Protein AF-A0A9D0GZF4-F1 (afdb_monomer_lite)

Sequence (115 aa):
MNFEEFKQKFIEIKNKGFVRSLRKGPTGVGYTFESLLGIKENNLATPDIQGIEIKTHRMGSSNLITLFTFNKKVWKINQLQAIRKYGVPDKNGRLGLYFTMSQKPNSAGLFIYIT

Foldseek 3Di:
DDPVLVVVLVVVVVVVPDDDFPDDDDCSQVVVVCVSSVQDDDDDPDASDDRHHDFDDDPPDPDDTDPDDDDPVPDPDDPVVCQVVPFDQDPVGDTDDDDDEDCDQDPSRDHDDDD

pLDDT: mean 94.3, std 4.01, range [76.81, 98.5]

Structure (mmCIF, N/CA/C/O backbone):
data_AF-A0A9D0GZF4-F1
#
_entry.id   AF-A0A9D0GZF4-F1
#
loop_
_atom_site.group_PDB
_atom_site.id
_atom_site.type_symbol
_atom_site.label_atom_id
_atom_site.label_alt_id
_atom_site.label_comp_id
_atom_site.label_asym_id
_atom_site.label_entity_id
_atom_site.label_seq_id
_atom_site.pdbx_PDB_ins_code
_atom_site.Cartn_x
_atom_site.Cartn_y
_atom_site.Cartn_z
_atom_site.occupancy
_atom_site.B_iso_or_equiv
_atom_site.auth_seq_id
_atom_site.auth_comp_id
_atom_site.auth_asym_id
_atom_site.auth_atom_id
_atom_site.pdbx_PDB_model_num
ATOM 1 N N . MET A 1 1 ? -20.119 5.531 5.343 1.00 94.62 1 MET A N 1
ATOM 2 C CA . MET A 1 1 ? -19.660 6.185 6.581 1.00 94.62 1 MET A CA 1
ATOM 3 C C . MET A 1 1 ? -19.371 7.643 6.272 1.00 94.62 1 MET A C 1
ATOM 5 O O . MET A 1 1 ? -18.746 7.899 5.245 1.00 94.62 1 MET A O 1
ATOM 9 N N . ASN A 1 2 ? -19.856 8.576 7.084 1.00 97.12 2 ASN A N 1
ATOM 10 C CA . ASN A 1 2 ? -19.493 9.997 6.986 1.00 97.12 2 ASN A CA 1
ATOM 11 C C . ASN A 1 2 ? -18.268 10.322 7.870 1.00 97.12 2 ASN A C 1
ATOM 13 O O . ASN A 1 2 ? -17.772 9.464 8.601 1.00 97.12 2 ASN A O 1
ATOM 17 N N . PHE A 1 3 ? -17.755 11.552 7.801 1.00 96.94 3 PHE A N 1
ATOM 18 C CA . PHE A 1 3 ? -16.556 11.944 8.552 1.00 96.94 3 PHE A CA 1
ATOM 19 C C . PHE A 1 3 ? -16.747 11.924 10.082 1.00 96.94 3 PHE A C 1
ATOM 21 O O . PHE A 1 3 ? -15.828 11.553 10.814 1.00 96.94 3 PHE A O 1
ATOM 28 N N . GLU A 1 4 ? -17.934 12.274 10.583 1.00 97.56 4 GLU A N 1
ATOM 29 C CA . GLU A 1 4 ? -18.229 12.257 12.021 1.00 97.56 4 GLU A CA 1
ATOM 30 C C . GLU A 1 4 ? -18.285 10.827 12.570 1.00 97.56 4 GLU A C 1
ATOM 32 O O . GLU A 1 4 ? -17.648 10.524 13.580 1.00 97.56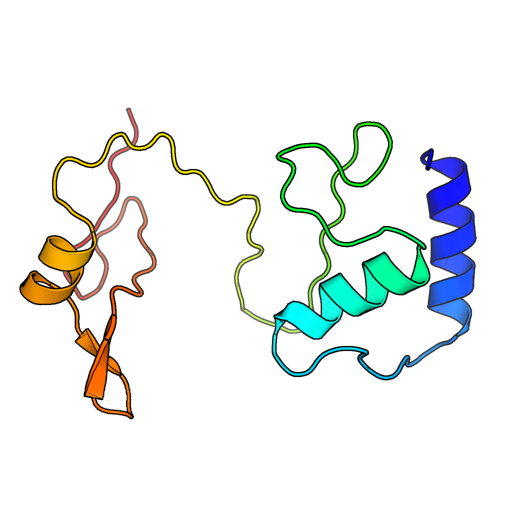 4 GLU A O 1
ATOM 37 N N . GLU A 1 5 ? -18.955 9.919 11.858 1.00 97.75 5 GLU A N 1
ATOM 38 C CA . GLU A 1 5 ? -18.970 8.484 12.168 1.00 97.75 5 GLU A CA 1
ATOM 39 C C . GLU A 1 5 ? -17.556 7.892 12.160 1.00 97.75 5 GLU A C 1
ATOM 41 O O . GLU A 1 5 ? -17.200 7.107 13.043 1.00 97.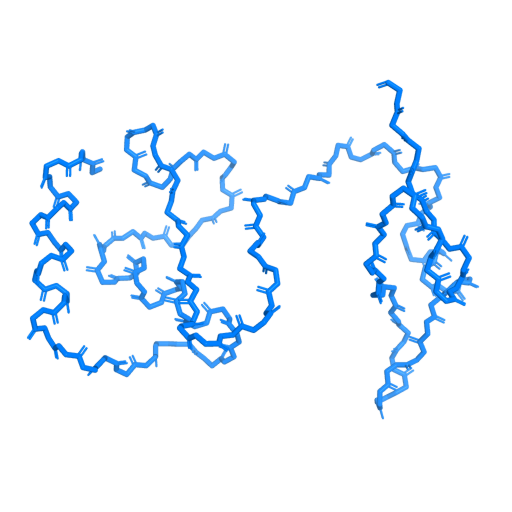75 5 GLU A O 1
ATOM 46 N N . PHE A 1 6 ? -16.731 8.290 11.184 1.00 98.00 6 PHE A N 1
ATOM 47 C CA . PHE A 1 6 ? -15.337 7.866 11.106 1.00 98.00 6 PHE A CA 1
ATOM 48 C C . PHE A 1 6 ? -14.544 8.309 12.334 1.00 98.00 6 PHE A C 1
ATOM 50 O O . PHE A 1 6 ? -13.841 7.488 12.919 1.00 98.00 6 PHE A O 1
ATOM 57 N N . LYS A 1 7 ? -14.667 9.572 12.763 1.00 98.12 7 LYS A N 1
ATOM 58 C CA . LYS A 1 7 ? -13.957 10.077 13.949 1.00 98.12 7 LYS A CA 1
ATOM 59 C C . LYS A 1 7 ? -14.294 9.276 15.205 1.00 98.12 7 LYS A C 1
ATOM 61 O O . LYS A 1 7 ? -13.377 8.926 15.948 1.00 98.12 7 LYS A O 1
ATOM 66 N N . GLN A 1 8 ? -15.571 8.952 15.419 1.00 98.25 8 GLN A N 1
ATOM 67 C CA . GLN A 1 8 ? -15.990 8.153 16.575 1.00 98.25 8 GLN A CA 1
ATOM 68 C C . GLN A 1 8 ? -15.370 6.753 16.539 1.00 98.25 8 GLN A C 1
ATOM 70 O O . GLN A 1 8 ? -14.659 6.366 17.468 1.00 98.25 8 GLN A O 1
ATOM 75 N N . LYS A 1 9 ? -15.509 6.039 15.415 1.00 97.94 9 LYS A N 1
ATOM 76 C CA . LYS A 1 9 ? -14.897 4.712 15.252 1.00 97.94 9 LYS A CA 1
ATOM 77 C C . LYS A 1 9 ? -13.374 4.747 15.348 1.00 97.94 9 LYS A C 1
ATOM 79 O O . LYS A 1 9 ? -12.770 3.834 15.902 1.00 97.94 9 LYS A O 1
ATOM 84 N N . PHE A 1 10 ? -12.732 5.792 14.834 1.00 97.81 10 PHE A N 1
ATOM 85 C CA . PHE A 1 10 ? -11.285 5.961 14.929 1.00 97.81 10 PHE A CA 1
ATOM 86 C C . PHE A 1 10 ? -10.822 6.060 16.385 1.00 97.81 10 PHE A C 1
ATOM 88 O O . PHE A 1 1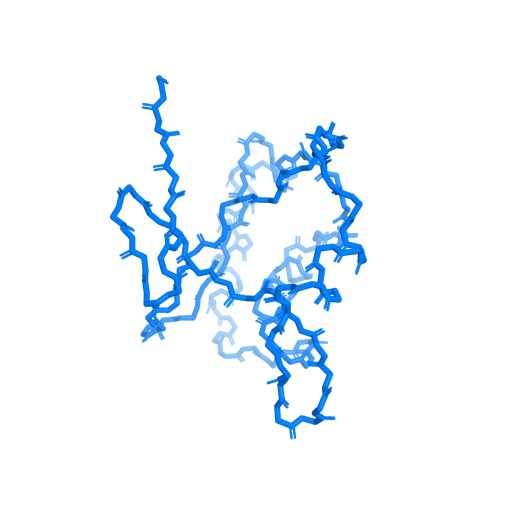0 ? -9.847 5.408 16.761 1.00 97.81 10 PHE A O 1
ATOM 95 N N . ILE A 1 11 ? -11.530 6.834 17.215 1.00 98.44 11 ILE A N 1
ATOM 96 C CA . ILE A 1 11 ? -11.250 6.945 18.652 1.00 98.44 11 ILE A CA 1
ATOM 97 C C . ILE A 1 11 ? -11.464 5.595 19.346 1.00 98.44 11 ILE A C 1
ATOM 99 O O . ILE A 1 11 ? -10.595 5.161 20.102 1.00 98.44 11 ILE A O 1
ATOM 103 N N . GLU A 1 12 ? -12.560 4.893 19.054 1.00 98.25 12 GLU A N 1
ATOM 104 C CA . GLU A 1 12 ? -12.814 3.550 19.592 1.00 98.25 12 GLU A CA 1
ATOM 105 C C . GLU A 1 12 ? -11.690 2.568 19.237 1.00 98.25 12 GLU A C 1
ATOM 107 O O . GLU A 1 12 ? -11.205 1.836 20.099 1.00 98.25 12 GLU A O 1
ATOM 112 N N . ILE A 1 13 ? -11.240 2.571 17.978 1.00 98.12 13 ILE A N 1
ATOM 113 C CA . ILE A 1 13 ? -10.135 1.732 17.503 1.00 98.12 13 ILE A CA 1
ATOM 114 C C . ILE A 1 13 ? -8.834 2.101 18.216 1.00 98.12 13 ILE A C 1
ATOM 116 O O . ILE A 1 13 ? -8.131 1.212 18.693 1.00 98.12 13 ILE A O 1
ATOM 120 N N . LYS A 1 14 ? -8.527 3.396 18.336 1.00 97.75 14 LYS A N 1
ATOM 121 C CA . LYS A 1 14 ? -7.340 3.885 19.049 1.00 97.75 14 LYS A CA 1
ATOM 122 C C . LYS A 1 14 ? -7.335 3.429 20.511 1.00 97.75 14 LYS A C 1
ATOM 124 O O . LYS A 1 14 ? -6.300 2.984 21.004 1.00 97.75 14 LYS A O 1
ATOM 129 N N . ASN A 1 15 ? -8.482 3.485 21.185 1.00 98.50 15 ASN A N 1
ATOM 130 C CA . ASN A 1 15 ? -8.621 3.099 22.591 1.00 98.50 15 ASN A CA 1
ATOM 131 C C . ASN A 1 15 ? -8.458 1.588 22.831 1.00 98.50 15 ASN A C 1
ATOM 133 O O . ASN A 1 15 ? -8.189 1.184 23.959 1.00 98.50 15 ASN A O 1
ATOM 137 N N . LYS A 1 16 ? -8.554 0.744 21.792 1.00 97.62 16 LYS A N 1
ATOM 138 C CA . LYS A 1 16 ? -8.223 -0.691 21.891 1.00 97.62 16 LYS A CA 1
ATOM 139 C C . LYS A 1 16 ? -6.718 -0.950 22.046 1.00 97.62 16 LYS A C 1
ATOM 141 O O . LYS A 1 16 ? -6.336 -2.069 22.376 1.00 97.62 16 LYS A O 1
ATOM 146 N N . GLY A 1 17 ? -5.861 0.044 21.795 1.00 97.75 17 GLY A N 1
ATOM 147 C CA . GLY A 1 17 ? -4.410 -0.127 21.808 1.00 97.75 17 GLY A CA 1
ATOM 148 C C . GLY A 1 17 ? -3.924 -1.014 20.657 1.00 97.75 17 GLY A C 1
ATOM 149 O O . GLY A 1 17 ? -4.316 -0.830 19.503 1.00 97.75 17 GLY A O 1
ATOM 150 N N . PHE A 1 18 ? -3.041 -1.971 20.948 1.00 97.38 18 PHE A N 1
ATOM 151 C CA . PHE A 1 18 ? -2.513 -2.877 19.928 1.00 97.38 18 PHE A CA 1
ATOM 152 C C . PHE A 1 18 ? -3.554 -3.916 19.505 1.00 97.38 18 PHE A C 1
ATOM 154 O O . PHE A 1 18 ? -3.994 -4.740 20.303 1.00 97.38 18 PHE A O 1
ATOM 161 N N . VAL A 1 19 ? -3.884 -3.929 18.213 1.00 97.44 19 VAL A N 1
ATOM 162 C CA . VAL A 1 19 ? -4.776 -4.927 17.614 1.00 97.44 19 VAL A CA 1
ATOM 163 C C . VAL A 1 19 ? -3.965 -5.949 16.823 1.00 97.44 19 VAL A C 1
ATOM 165 O O . VAL A 1 19 ?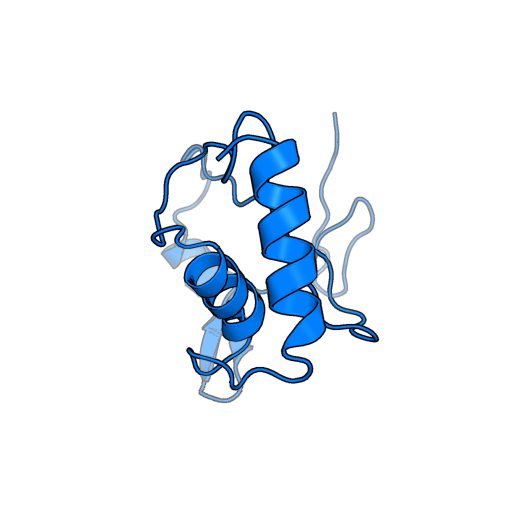 -3.084 -5.600 16.033 1.00 97.44 19 VAL A O 1
ATOM 168 N N . ARG A 1 20 ? -4.274 -7.235 17.014 1.00 97.75 20 ARG A N 1
ATOM 169 C CA . ARG A 1 20 ? -3.671 -8.319 16.233 1.00 97.75 20 ARG A CA 1
ATOM 170 C C . ARG A 1 20 ? -4.069 -8.184 14.760 1.00 97.75 20 ARG A C 1
ATOM 172 O O . ARG A 1 20 ? -5.248 -8.059 14.446 1.00 97.75 20 ARG A O 1
ATOM 179 N N . SER A 1 21 ? -3.088 -8.269 13.858 1.00 98.00 21 SER A N 1
ATOM 180 C CA . SER A 1 21 ? -3.336 -8.235 12.410 1.00 98.00 21 SER A CA 1
ATOM 181 C C . SER A 1 21 ? -4.259 -9.376 11.976 1.00 98.00 21 SER A C 1
ATOM 183 O O . SER A 1 21 ? -4.003 -10.536 12.305 1.00 98.00 21 SER A O 1
ATOM 185 N N . LEU A 1 22 ? -5.276 -9.052 11.177 1.00 97.88 22 LEU A N 1
ATOM 186 C CA . LEU A 1 22 ? -6.231 -10.020 10.620 1.00 97.88 22 LEU A CA 1
ATOM 187 C C . LEU A 1 22 ? -5.721 -10.706 9.344 1.00 97.88 22 LEU A C 1
ATOM 189 O O . LEU A 1 22 ? -6.323 -11.658 8.858 1.00 97.88 22 LEU A O 1
ATOM 193 N N . ARG A 1 23 ? -4.603 -10.233 8.786 1.00 96.44 23 ARG A N 1
ATOM 194 C CA . ARG A 1 23 ? -3.994 -10.778 7.566 1.00 96.44 23 ARG A CA 1
ATOM 195 C C . ARG A 1 23 ? -2.474 -10.792 7.684 1.00 96.44 23 ARG A C 1
ATOM 197 O O . ARG A 1 23 ? -1.867 -9.863 8.222 1.00 96.44 23 ARG A O 1
ATOM 204 N N . LYS A 1 24 ? -1.844 -11.855 7.178 1.00 96.94 24 LYS A N 1
ATOM 205 C CA . LYS A 1 24 ? -0.381 -11.961 7.100 1.00 96.94 24 LYS A CA 1
ATOM 206 C C . LYS A 1 24 ? 0.150 -11.077 5.968 1.00 96.94 24 LYS A C 1
ATOM 208 O O . LYS A 1 24 ? -0.418 -11.045 4.882 1.00 96.94 24 LYS A O 1
ATOM 213 N N . GLY A 1 25 ? 1.284 -10.421 6.207 1.00 95.00 25 GLY A N 1
ATOM 214 C CA . GLY A 1 25 ? 2.007 -9.651 5.195 1.00 95.00 25 GLY A CA 1
ATOM 215 C C . GLY A 1 25 ? 1.746 -8.138 5.228 1.00 95.00 25 GLY A C 1
ATOM 216 O O . GLY A 1 25 ? 1.061 -7.629 6.121 1.00 95.00 25 GLY A O 1
ATOM 217 N N . PRO A 1 26 ? 2.327 -7.388 4.271 1.00 94.44 26 PRO A N 1
ATOM 218 C CA . PRO A 1 26 ? 2.334 -5.925 4.291 1.00 94.44 26 PRO A CA 1
ATOM 219 C C . PRO A 1 26 ? 0.936 -5.300 4.302 1.00 94.44 26 PRO A C 1
ATOM 221 O O . PRO A 1 26 ? 0.722 -4.333 5.035 1.00 94.44 26 PRO A O 1
ATOM 224 N N . THR A 1 27 ? -0.011 -5.906 3.576 1.00 95.69 27 THR A N 1
ATOM 225 C CA . THR A 1 27 ? -1.411 -5.465 3.428 1.00 95.69 27 THR A CA 1
ATOM 226 C C . THR A 1 27 ? -2.238 -5.602 4.705 1.00 95.69 27 THR A C 1
ATOM 228 O O . THR A 1 27 ? -3.324 -5.039 4.791 1.00 95.69 27 THR A O 1
ATOM 231 N N . GLY A 1 28 ? -1.724 -6.305 5.720 1.00 97.44 28 GLY A N 1
ATOM 232 C CA . GLY A 1 28 ? -2.446 -6.537 6.968 1.00 97.44 28 GLY A CA 1
ATOM 233 C C . GLY A 1 28 ? -2.818 -5.267 7.731 1.00 97.44 28 GLY A C 1
ATOM 234 O O . GLY A 1 28 ? -3.852 -5.260 8.385 1.00 97.44 28 GLY A O 1
ATOM 235 N N . VAL A 1 29 ? -2.037 -4.185 7.620 1.00 97.19 29 VAL A N 1
ATOM 236 C CA . VAL A 1 29 ? -2.331 -2.923 8.326 1.00 97.19 29 VAL A CA 1
ATOM 237 C C . VAL A 1 29 ? -3.600 -2.245 7.792 1.00 97.19 29 VAL A C 1
ATOM 239 O O . VAL A 1 29 ? -4.462 -1.893 8.592 1.00 97.19 29 VAL A O 1
ATOM 242 N N . GLY A 1 30 ? -3.756 -2.160 6.466 1.00 97.44 30 GLY A N 1
ATOM 243 C CA . GLY A 1 30 ? -4.948 -1.585 5.830 1.00 97.44 30 GLY A CA 1
ATOM 244 C C . GLY A 1 30 ? -6.158 -2.481 6.021 1.00 97.44 30 GLY A C 1
ATOM 245 O O . GLY A 1 30 ? -7.156 -2.052 6.587 1.00 97.44 30 GLY A O 1
ATOM 246 N N . TYR A 1 31 ? -5.999 -3.768 5.703 1.00 97.94 31 TYR A N 1
ATOM 247 C CA . TYR A 1 31 ? -7.073 -4.749 5.842 1.00 97.94 31 TYR A CA 1
ATOM 248 C C . TYR A 1 31 ? -7.630 -4.828 7.271 1.00 97.94 31 TYR A C 1
ATOM 250 O O . TYR A 1 31 ? -8.841 -4.903 7.470 1.00 97.94 31 TYR A O 1
ATOM 258 N N . THR A 1 32 ? -6.758 -4.800 8.287 1.00 98.31 32 THR A N 1
ATOM 259 C CA . THR A 1 32 ? -7.194 -4.828 9.692 1.00 98.31 32 THR A CA 1
ATOM 260 C C . THR A 1 32 ? -7.977 -3.568 10.043 1.00 98.31 32 THR A C 1
ATOM 262 O O . THR A 1 32 ? -9.020 -3.661 10.680 1.00 98.31 32 THR A O 1
ATOM 265 N N . PHE A 1 33 ? -7.505 -2.399 9.615 1.00 98.19 33 PHE A N 1
ATOM 266 C CA . PHE A 1 33 ? -8.158 -1.132 9.919 1.00 98.19 33 PHE A CA 1
ATOM 267 C C . PHE A 1 33 ? -9.518 -0.987 9.217 1.00 98.19 33 PHE A C 1
ATOM 269 O O . PHE A 1 33 ? -10.500 -0.653 9.874 1.00 98.19 33 PHE A O 1
ATOM 276 N N . GLU A 1 34 ? -9.611 -1.330 7.930 1.00 97.94 34 GLU A N 1
ATOM 277 C CA . GLU A 1 34 ? -10.878 -1.384 7.182 1.00 97.94 34 GLU A CA 1
ATOM 278 C C . GLU A 1 34 ? -11.881 -2.333 7.847 1.00 97.94 34 GLU A C 1
ATOM 280 O O . GLU A 1 34 ? -13.031 -1.962 8.087 1.00 97.94 34 GLU A O 1
ATOM 285 N N . SER A 1 35 ? -11.423 -3.526 8.243 1.00 97.88 35 SER A N 1
ATOM 286 C CA . SER A 1 35 ? -12.263 -4.508 8.937 1.00 97.88 35 SER A CA 1
ATOM 287 C C . SER A 1 35 ? -12.800 -3.966 10.266 1.00 97.88 35 SER A C 1
ATOM 289 O O . SER A 1 35 ? -13.977 -4.148 10.570 1.00 97.88 35 SER A O 1
ATOM 291 N N . LEU A 1 36 ? -11.972 -3.258 11.046 1.00 97.94 36 LEU A N 1
ATOM 292 C CA . LEU A 1 36 ? -12.395 -2.616 12.298 1.00 97.94 36 LEU A CA 1
ATOM 293 C C . LEU A 1 36 ? -13.395 -1.473 12.069 1.00 97.94 36 LEU A C 1
ATOM 295 O O . LEU A 1 36 ? -14.275 -1.251 12.898 1.00 97.94 36 LEU A O 1
ATOM 299 N N . LEU A 1 37 ? -13.293 -0.767 10.942 1.00 97.62 37 LEU A N 1
ATOM 300 C CA . LEU A 1 37 ? -14.267 0.245 10.530 1.00 97.62 37 LEU A CA 1
ATOM 301 C C . LEU A 1 37 ? -15.582 -0.363 10.011 1.00 97.62 37 LEU A C 1
ATOM 303 O O . LEU A 1 37 ? -16.578 0.358 9.881 1.00 97.62 37 LEU A O 1
ATOM 307 N N . GLY A 1 38 ? -15.616 -1.674 9.755 1.00 96.19 38 GLY A N 1
ATOM 308 C CA . GLY A 1 38 ? -16.737 -2.370 9.122 1.00 96.19 38 GLY A CA 1
ATOM 309 C C . GLY A 1 38 ? -16.799 -2.161 7.606 1.00 96.19 38 GLY A C 1
ATOM 310 O O . GLY A 1 38 ? -17.862 -2.314 7.009 1.00 96.19 38 GLY A O 1
ATOM 311 N N . ILE A 1 39 ? -15.681 -1.780 6.988 1.00 96.19 39 ILE A N 1
ATOM 312 C CA . ILE A 1 39 ? -15.550 -1.623 5.540 1.00 96.19 39 ILE A CA 1
ATOM 313 C C . ILE A 1 39 ? -15.169 -2.985 4.957 1.00 96.19 39 ILE A C 1
ATOM 315 O O . ILE A 1 39 ? -14.198 -3.613 5.379 1.00 96.19 39 ILE A O 1
ATOM 319 N N . LYS A 1 40 ? -15.956 -3.463 3.990 1.00 94.44 40 LYS A N 1
ATOM 320 C CA . LYS A 1 40 ? -15.654 -4.700 3.267 1.00 94.44 40 LYS A CA 1
ATOM 321 C C . LYS A 1 40 ? -14.639 -4.404 2.165 1.00 94.44 40 LYS A C 1
ATOM 323 O O . LYS A 1 40 ? -14.855 -3.506 1.350 1.00 94.44 40 LYS A O 1
ATOM 328 N N . GLU A 1 41 ? -13.577 -5.206 2.119 1.00 92.94 41 GLU A N 1
ATOM 329 C CA . GLU A 1 41 ? -12.578 -5.153 1.049 1.00 92.94 41 GLU A CA 1
ATOM 330 C C . GLU A 1 41 ? -13.254 -5.235 -0.329 1.00 92.94 41 GLU A C 1
ATOM 332 O O . GLU A 1 41 ? -14.126 -6.077 -0.569 1.00 92.94 41 GLU A O 1
ATOM 337 N N . ASN A 1 42 ? -12.850 -4.344 -1.230 1.00 91.88 42 ASN A N 1
ATOM 338 C CA . ASN A 1 42 ? -13.362 -4.251 -2.589 1.00 91.88 42 ASN A CA 1
ATOM 339 C C . ASN A 1 42 ? -12.256 -3.748 -3.540 1.00 91.88 42 ASN A C 1
ATOM 341 O O . ASN A 1 42 ? -11.161 -3.401 -3.108 1.00 91.88 42 ASN A O 1
ATOM 345 N N . ASN A 1 43 ? -12.523 -3.755 -4.845 1.00 89.25 43 ASN A N 1
ATOM 346 C CA . ASN A 1 43 ? -11.598 -3.300 -5.890 1.00 89.25 43 ASN A CA 1
ATOM 347 C C . ASN A 1 43 ? -12.139 -2.085 -6.666 1.00 89.25 43 ASN A C 1
ATOM 349 O O . ASN A 1 43 ? -11.738 -1.855 -7.811 1.00 89.25 43 ASN A O 1
ATOM 353 N N . LEU A 1 44 ? -13.083 -1.350 -6.078 1.00 90.44 44 LEU A N 1
ATOM 354 C CA . LEU A 1 44 ? -13.697 -0.190 -6.705 1.00 90.44 44 LEU A CA 1
ATOM 355 C C . LEU A 1 44 ? -12.725 0.988 -6.648 1.00 90.44 44 LEU A C 1
ATOM 357 O O . LEU A 1 44 ? -12.066 1.226 -5.642 1.00 90.44 44 LEU A O 1
ATOM 361 N N . ALA A 1 45 ? -12.652 1.758 -7.731 1.00 88.94 45 ALA A N 1
ATOM 362 C CA . ALA A 1 45 ? -11.878 2.997 -7.774 1.00 88.94 45 ALA A CA 1
ATOM 363 C C . ALA A 1 45 ? -12.687 4.164 -7.178 1.00 88.94 45 ALA A C 1
ATOM 365 O O . ALA A 1 45 ? -12.868 5.199 -7.818 1.00 88.94 45 ALA A O 1
ATOM 366 N N . THR A 1 46 ? -13.234 3.961 -5.981 1.00 92.44 46 THR A N 1
ATOM 367 C CA . THR A 1 46 ? -14.069 4.924 -5.257 1.00 92.44 46 THR A CA 1
ATOM 368 C C . THR A 1 46 ? -13.546 5.099 -3.837 1.00 92.44 46 THR A C 1
ATOM 370 O O . THR A 1 46 ? -13.043 4.122 -3.291 1.00 92.44 46 THR A O 1
ATOM 373 N N . PRO A 1 47 ? -13.717 6.284 -3.226 1.00 95.56 47 PRO A N 1
ATOM 374 C CA . PRO A 1 47 ? -13.302 6.519 -1.846 1.00 95.56 47 PRO A CA 1
ATOM 375 C C . PRO A 1 47 ? -13.905 5.520 -0.844 1.00 95.56 47 PRO A C 1
ATOM 377 O O . PRO A 1 47 ? -15.073 5.147 -0.974 1.00 95.56 47 PRO A O 1
ATOM 380 N N . ASP A 1 48 ? -13.135 5.150 0.181 1.00 96.44 48 ASP A N 1
ATOM 381 C CA . ASP A 1 48 ? -13.558 4.220 1.245 1.00 96.44 48 ASP A CA 1
ATOM 382 C C . ASP A 1 48 ? -14.744 4.726 2.082 1.00 96.44 48 ASP A C 1
ATOM 384 O O . ASP A 1 48 ? -15.615 3.960 2.509 1.00 96.44 48 ASP A O 1
ATOM 388 N N . ILE A 1 49 ? -14.778 6.034 2.342 1.00 95.50 49 ILE A N 1
ATOM 389 C CA . ILE A 1 49 ? -15.876 6.722 3.029 1.00 95.50 49 ILE A CA 1
ATOM 390 C C . ILE A 1 49 ? -16.34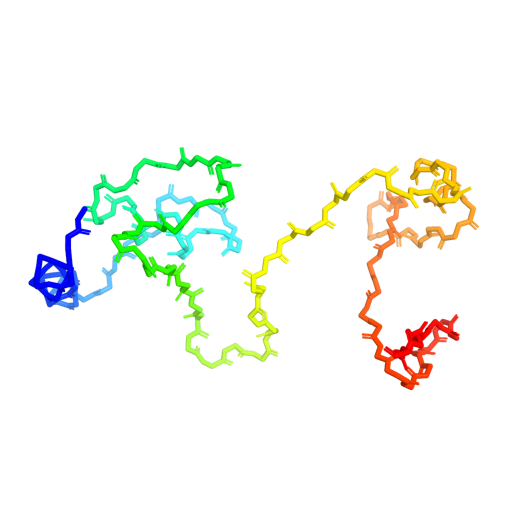9 7.904 2.176 1.00 95.50 49 ILE A C 1
ATOM 392 O O . ILE A 1 49 ? -15.789 8.172 1.119 1.00 95.50 49 ILE A O 1
ATOM 396 N N . GLN A 1 50 ? -17.396 8.620 2.595 1.00 95.50 50 GLN A N 1
ATOM 397 C CA . GLN A 1 50 ? -18.019 9.686 1.792 1.00 95.50 50 GLN A CA 1
ATOM 398 C C . GLN A 1 50 ? -17.018 10.752 1.303 1.00 95.50 50 GLN A C 1
ATOM 400 O O . GLN A 1 50 ? -16.712 11.706 2.013 1.00 95.50 50 GLN A O 1
ATOM 405 N N . GLY A 1 51 ? -16.530 10.587 0.071 1.00 95.38 51 GLY A N 1
ATOM 406 C CA . GLY A 1 51 ? -15.576 11.490 -0.573 1.00 95.38 51 GLY A CA 1
ATOM 407 C C . GLY A 1 51 ? -14.139 11.424 -0.042 1.00 95.38 51 GLY A C 1
ATOM 408 O O . GLY A 1 51 ? -13.314 12.211 -0.498 1.00 95.38 51 GLY A O 1
ATOM 409 N N . ILE A 1 52 ? -13.818 10.519 0.890 1.00 96.19 52 ILE A N 1
ATOM 410 C CA . ILE A 1 52 ? -12.493 10.451 1.527 1.00 96.19 52 ILE A CA 1
ATOM 411 C C . ILE A 1 52 ? -11.929 9.037 1.409 1.00 96.19 52 ILE A C 1
ATOM 413 O O . ILE A 1 52 ? -12.571 8.057 1.782 1.00 96.19 52 ILE A O 1
ATOM 417 N N . GLU A 1 53 ? -10.708 8.958 0.892 1.00 97.19 53 GLU A N 1
ATOM 418 C CA . GLU A 1 53 ? -9.911 7.736 0.829 1.00 97.19 53 GLU A CA 1
ATOM 419 C C . GLU A 1 53 ? -9.134 7.545 2.135 1.00 97.19 53 GLU A C 1
ATOM 421 O O . GLU A 1 53 ? -8.532 8.488 2.658 1.00 97.19 53 GLU A O 1
ATOM 426 N N . ILE A 1 54 ? -9.091 6.317 2.641 1.00 96.94 54 ILE A N 1
ATOM 427 C CA . ILE A 1 54 ? -8.352 5.948 3.841 1.00 96.94 54 ILE A CA 1
ATOM 428 C C . ILE A 1 54 ? -7.041 5.279 3.434 1.00 96.94 54 ILE A C 1
ATOM 430 O O . ILE A 1 54 ? -6.995 4.340 2.649 1.00 96.94 54 ILE A O 1
ATOM 434 N N . LYS A 1 55 ? -5.932 5.726 4.029 1.00 97.00 55 LYS A N 1
ATOM 435 C CA . LYS A 1 55 ? -4.623 5.082 3.872 1.00 97.00 55 LYS A CA 1
ATOM 436 C C . LYS A 1 55 ? -4.004 4.817 5.233 1.00 97.00 55 LYS A C 1
ATOM 438 O O . LYS A 1 55 ? -3.866 5.718 6.053 1.00 97.00 55 LYS A O 1
ATOM 443 N N . THR A 1 56 ? -3.571 3.581 5.452 1.00 97.00 56 THR A N 1
ATOM 444 C CA . THR A 1 56 ? -2.824 3.199 6.655 1.00 97.00 56 THR A CA 1
ATOM 445 C C . THR A 1 56 ? -1.355 2.971 6.335 1.00 97.00 56 THR A C 1
ATOM 447 O O . THR A 1 56 ? -1.024 2.349 5.324 1.00 97.00 56 THR A O 1
ATOM 450 N N . HIS A 1 57 ? -0.473 3.383 7.238 1.00 96.81 57 HIS A N 1
ATOM 451 C CA . HIS A 1 57 ? 0.966 3.191 7.106 1.00 96.81 57 HIS A CA 1
ATOM 452 C C . HIS A 1 57 ? 1.585 2.895 8.475 1.00 96.81 57 HIS A C 1
ATOM 454 O O . HIS A 1 57 ? 1.047 3.290 9.509 1.00 96.81 57 HIS A O 1
ATOM 460 N N . ARG A 1 58 ? 2.677 2.125 8.497 1.00 95.25 58 ARG A N 1
ATOM 461 C CA . ARG A 1 58 ? 3.340 1.741 9.749 1.00 95.25 58 ARG A CA 1
ATOM 462 C C . ARG A 1 58 ? 4.282 2.859 10.172 1.00 95.25 58 ARG A C 1
ATOM 464 O O . ARG A 1 58 ? 5.208 3.182 9.433 1.00 95.25 58 ARG A O 1
ATOM 471 N N . MET A 1 59 ? 4.078 3.389 11.376 1.00 94.94 59 MET A N 1
ATOM 472 C CA . MET A 1 59 ? 4.954 4.404 11.962 1.00 94.94 59 MET A CA 1
ATOM 473 C C . MET A 1 59 ? 6.426 3.961 11.900 1.00 94.94 59 MET A C 1
ATOM 475 O O . MET A 1 59 ? 6.746 2.819 12.227 1.00 94.94 59 MET A O 1
ATOM 479 N N . GLY A 1 60 ? 7.303 4.856 11.438 1.00 95.31 60 GLY A N 1
ATOM 480 C CA . GLY A 1 60 ? 8.737 4.592 11.262 1.00 95.31 60 GLY A CA 1
ATOM 481 C C . GLY A 1 60 ? 9.122 3.846 9.976 1.00 95.31 60 GLY A C 1
ATOM 482 O O . GLY A 1 60 ? 10.307 3.642 9.732 1.00 95.31 60 GLY A O 1
ATOM 483 N N . SER A 1 61 ? 8.169 3.441 9.128 1.00 94.25 61 SER A N 1
ATOM 484 C CA . SER A 1 61 ? 8.502 2.839 7.833 1.00 94.25 61 SER A CA 1
ATOM 485 C C . SER A 1 61 ? 9.003 3.896 6.842 1.00 94.25 61 SER A C 1
ATOM 487 O O . SER A 1 61 ? 8.382 4.937 6.665 1.00 94.25 61 SER A O 1
ATOM 489 N N . SER A 1 62 ? 10.096 3.598 6.137 1.00 95.12 62 SER A N 1
ATOM 490 C CA . SER A 1 62 ? 10.624 4.420 5.037 1.00 95.12 62 SER A CA 1
ATOM 491 C C . SER A 1 62 ? 9.959 4.137 3.682 1.00 95.12 62 SER A C 1
ATOM 493 O O . SER A 1 62 ? 10.338 4.720 2.669 1.00 95.12 62 SER A O 1
ATOM 495 N N . ASN A 1 63 ? 8.975 3.231 3.636 1.00 94.25 63 ASN A N 1
ATOM 496 C CA . ASN A 1 63 ? 8.287 2.875 2.399 1.00 94.25 63 ASN A CA 1
ATOM 497 C C . ASN A 1 63 ? 7.368 4.005 1.929 1.00 94.25 63 ASN A C 1
ATOM 499 O O . ASN A 1 63 ? 6.674 4.628 2.736 1.00 94.25 63 ASN A O 1
ATOM 503 N N . LEU A 1 64 ? 7.289 4.186 0.610 1.00 95.56 64 LEU A N 1
ATOM 504 C CA . LEU A 1 64 ? 6.348 5.111 -0.016 1.00 95.56 64 LEU A CA 1
ATOM 505 C C . LEU A 1 64 ? 4.894 4.721 0.285 1.00 95.56 64 LEU A C 1
ATOM 507 O O . LEU A 1 64 ? 4.542 3.539 0.334 1.00 95.56 64 LEU A O 1
ATOM 511 N N . ILE A 1 65 ? 4.033 5.729 0.423 1.00 95.62 65 ILE A N 1
ATOM 512 C CA . ILE A 1 65 ? 2.584 5.535 0.489 1.00 95.62 65 ILE A CA 1
ATOM 513 C C . ILE A 1 65 ? 2.071 5.360 -0.941 1.00 95.62 65 ILE A C 1
ATOM 515 O O . ILE A 1 65 ? 2.223 6.242 -1.784 1.00 95.62 65 ILE A O 1
ATOM 519 N N . THR A 1 66 ? 1.455 4.212 -1.223 1.00 95.06 66 THR A N 1
ATOM 520 C CA . THR A 1 66 ? 0.780 3.994 -2.509 1.00 95.06 66 THR A CA 1
ATOM 521 C C . THR A 1 66 ? -0.511 4.806 -2.531 1.00 95.06 66 THR A C 1
ATOM 523 O O . THR A 1 66 ? -1.429 4.519 -1.765 1.00 95.06 66 THR A O 1
ATOM 526 N N . LEU A 1 67 ? -0.583 5.812 -3.405 1.00 95.06 67 LEU A N 1
ATOM 527 C CA . LEU A 1 67 ? -1.783 6.639 -3.560 1.00 95.06 67 LEU A CA 1
ATOM 528 C C . LEU A 1 67 ? -2.893 5.855 -4.270 1.00 95.06 67 LEU A C 1
ATOM 530 O O . LEU A 1 67 ? -3.971 5.654 -3.719 1.00 95.06 67 LEU A O 1
ATOM 534 N N . PHE A 1 68 ? -2.602 5.355 -5.470 1.00 92.88 68 PHE A N 1
ATOM 535 C CA . PHE A 1 68 ? -3.509 4.532 -6.264 1.00 92.88 68 PHE A CA 1
ATOM 536 C C . PHE A 1 68 ? -2.720 3.655 -7.241 1.00 92.88 68 PHE A C 1
ATOM 538 O O . PHE A 1 68 ? -1.553 3.919 -7.532 1.00 92.88 68 PHE A O 1
ATOM 545 N N . THR A 1 69 ? -3.372 2.619 -7.769 1.00 90.69 69 THR A N 1
ATOM 546 C CA . THR A 1 69 ? -2.872 1.862 -8.924 1.00 90.69 69 THR A CA 1
ATOM 547 C C . THR A 1 69 ? -3.699 2.229 -10.140 1.00 90.69 69 THR A C 1
ATOM 549 O O . THR A 1 69 ? -4.924 2.170 -10.102 1.00 90.69 69 THR A O 1
ATOM 552 N N . PHE A 1 70 ? -3.035 2.590 -11.233 1.00 86.88 70 PHE A N 1
ATOM 553 C CA . PHE A 1 70 ? -3.705 2.996 -12.459 1.00 86.88 70 PHE A CA 1
ATOM 554 C C . PHE A 1 70 ? -3.286 2.131 -13.634 1.00 86.88 70 PHE A C 1
ATOM 556 O O . PHE A 1 70 ? -2.106 2.007 -13.950 1.00 86.88 70 PHE A O 1
ATOM 563 N N . ASN A 1 71 ? -4.277 1.547 -14.303 1.00 84.50 71 ASN A N 1
ATOM 564 C CA . ASN A 1 71 ? -4.075 0.742 -15.496 1.00 84.50 71 ASN A CA 1
ATOM 565 C C . ASN A 1 71 ? -5.203 1.005 -16.502 1.00 84.50 71 ASN A C 1
ATOM 567 O O . ASN A 1 71 ? -6.249 0.364 -16.460 1.00 84.50 71 ASN A O 1
ATOM 571 N N . LYS A 1 72 ? -4.973 1.925 -17.447 1.00 76.81 72 LYS A N 1
ATOM 572 C CA . LYS A 1 72 ? -5.882 2.187 -18.582 1.00 76.81 72 LYS A CA 1
ATOM 573 C C . LYS A 1 72 ? -5.685 1.238 -19.772 1.00 76.81 72 LYS A C 1
ATOM 575 O O . LYS A 1 72 ? -6.153 1.526 -20.865 1.00 76.81 72 LYS A O 1
ATOM 580 N N . LYS A 1 73 ? -4.965 0.123 -19.595 1.00 81.56 73 LYS A N 1
ATOM 581 C CA . LYS A 1 73 ? -4.625 -0.837 -20.662 1.00 81.56 73 LYS A CA 1
ATOM 582 C C . LYS A 1 73 ? -3.889 -0.229 -21.874 1.00 81.56 73 LYS A C 1
ATOM 584 O O . LYS A 1 73 ? -3.821 -0.861 -22.920 1.00 81.56 73 LYS A O 1
ATOM 589 N N . VAL A 1 74 ? -3.264 0.940 -21.729 1.00 83.31 74 VAL A N 1
ATOM 590 C CA . VAL A 1 74 ? -2.511 1.644 -22.793 1.00 83.31 74 VAL A CA 1
ATOM 591 C C . VAL A 1 74 ? -1.084 1.102 -22.991 1.00 83.31 74 VAL A C 1
ATOM 593 O O . VAL A 1 74 ? -0.140 1.845 -23.255 1.00 83.31 74 VAL A O 1
ATOM 596 N N . TRP A 1 75 ? -0.901 -0.206 -22.826 1.00 87.50 75 TRP A N 1
ATOM 597 C CA . TRP A 1 75 ? 0.414 -0.843 -22.860 1.00 87.50 75 TRP A CA 1
ATOM 598 C C . TRP A 1 75 ? 0.963 -0.897 -24.287 1.00 87.50 75 TRP A C 1
ATOM 600 O O . TRP A 1 75 ? 0.303 -1.398 -25.192 1.00 87.50 75 TRP A O 1
ATOM 610 N N . LYS A 1 76 ? 2.197 -0.418 -24.484 1.00 89.12 76 LYS A N 1
ATOM 611 C CA . LYS A 1 76 ? 2.912 -0.524 -25.770 1.00 89.12 76 LYS A CA 1
ATOM 612 C C . LYS A 1 76 ? 3.492 -1.918 -26.017 1.00 89.12 76 LYS A C 1
ATOM 614 O O . LYS A 1 76 ? 3.702 -2.303 -27.159 1.00 89.12 76 LYS A O 1
ATOM 619 N N . ILE A 1 77 ? 3.764 -2.658 -24.944 1.00 90.19 77 ILE A N 1
ATOM 620 C CA . ILE A 1 77 ? 4.301 -4.020 -24.963 1.00 90.19 77 ILE A CA 1
ATOM 621 C C . ILE A 1 77 ? 3.434 -4.858 -24.027 1.00 90.19 77 ILE A C 1
ATOM 623 O O . ILE A 1 77 ? 3.048 -4.390 -22.954 1.00 90.19 77 ILE A O 1
ATOM 627 N N . ASN A 1 78 ? 3.139 -6.099 -24.412 1.00 93.00 78 ASN A N 1
ATOM 628 C CA . ASN A 1 78 ? 2.458 -7.040 -23.530 1.00 93.00 78 ASN A CA 1
ATOM 629 C C . ASN A 1 78 ? 3.255 -7.230 -22.221 1.00 93.00 78 ASN A C 1
ATOM 631 O O . ASN A 1 78 ? 4.472 -7.408 -22.249 1.00 93.00 78 ASN A O 1
ATOM 635 N N . GLN A 1 79 ? 2.584 -7.226 -21.068 1.00 91.31 79 GLN A N 1
ATOM 636 C CA . GLN A 1 79 ? 3.258 -7.217 -19.765 1.00 91.31 79 GLN A CA 1
ATOM 637 C C . GLN A 1 79 ? 4.107 -8.472 -19.526 1.00 91.31 79 GLN A C 1
ATOM 639 O O . GLN A 1 79 ? 5.214 -8.367 -19.002 1.00 91.31 79 GLN A O 1
ATOM 644 N N . LEU A 1 80 ? 3.639 -9.655 -19.945 1.00 93.19 80 LEU A N 1
ATOM 645 C CA . LEU A 1 80 ? 4.423 -10.888 -19.814 1.00 93.19 80 LEU A CA 1
ATOM 646 C C . LEU A 1 80 ? 5.655 -10.861 -20.719 1.00 93.19 80 LEU A C 1
ATOM 648 O O . LEU A 1 80 ? 6.722 -11.315 -20.311 1.00 93.19 80 LEU A O 1
ATOM 652 N N . GLN A 1 81 ? 5.535 -10.298 -21.924 1.00 95.06 81 GLN A N 1
ATOM 653 C CA . GLN A 1 81 ? 6.686 -10.099 -22.807 1.00 95.06 81 GLN A CA 1
ATOM 654 C C . GLN A 1 81 ? 7.685 -9.103 -22.206 1.00 95.06 81 GLN A C 1
ATOM 656 O O . GLN A 1 81 ? 8.886 -9.358 -22.245 1.00 95.06 81 GLN A O 1
ATOM 661 N N . ALA A 1 82 ? 7.208 -8.017 -21.590 1.00 92.38 82 ALA A N 1
ATOM 662 C CA . ALA A 1 82 ? 8.066 -7.062 -20.896 1.00 92.38 82 ALA A CA 1
ATOM 663 C C . ALA A 1 82 ? 8.817 -7.719 -19.725 1.00 92.38 82 ALA A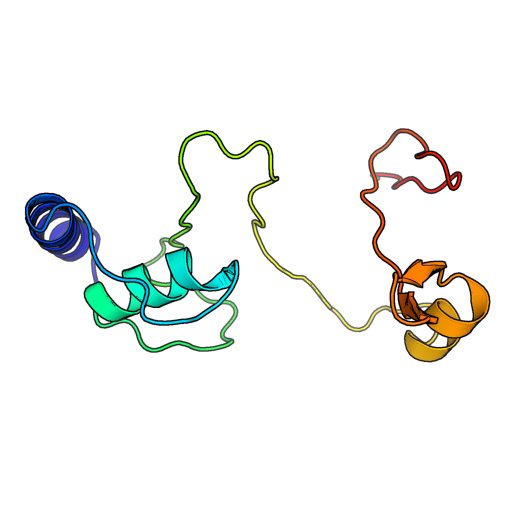 C 1
ATOM 665 O O . ALA A 1 82 ? 10.027 -7.548 -19.617 1.00 92.38 82 ALA A O 1
ATOM 666 N N . ILE A 1 83 ? 8.141 -8.526 -18.896 1.00 94.62 83 ILE A N 1
ATOM 667 C CA . ILE A 1 83 ? 8.783 -9.262 -17.792 1.00 94.62 83 ILE A CA 1
ATOM 668 C C . ILE A 1 83 ? 9.816 -10.260 -18.323 1.00 94.62 83 ILE A C 1
ATOM 670 O O . ILE A 1 83 ? 10.904 -10.354 -17.771 1.00 94.62 83 ILE A O 1
ATOM 674 N N . ARG A 1 84 ? 9.522 -10.986 -19.406 1.00 94.75 84 ARG A N 1
ATOM 675 C CA . ARG A 1 84 ? 10.489 -11.922 -20.007 1.00 94.75 84 ARG A CA 1
ATOM 676 C C . ARG A 1 84 ? 11.717 -11.214 -20.575 1.00 94.75 84 ARG A C 1
ATOM 678 O O . ARG A 1 84 ? 12.804 -11.772 -20.522 1.00 94.75 84 ARG A O 1
ATOM 685 N N . LYS A 1 85 ? 11.540 -10.013 -21.132 1.00 92.56 85 LYS A N 1
ATOM 686 C CA . LYS A 1 85 ? 12.615 -9.262 -21.792 1.00 92.56 85 LYS A CA 1
ATOM 687 C C . LYS A 1 85 ? 13.464 -8.435 -20.825 1.00 92.56 85 LYS A C 1
ATOM 689 O O . LYS A 1 85 ? 14.660 -8.302 -21.047 1.00 92.56 85 LYS A O 1
ATOM 694 N N . TYR A 1 86 ? 12.850 -7.864 -19.791 1.00 90.44 86 TYR A N 1
ATOM 695 C CA . TYR A 1 86 ? 13.483 -6.875 -18.909 1.00 90.44 86 TYR A CA 1
ATOM 696 C C . TYR A 1 86 ? 13.455 -7.268 -17.424 1.00 90.44 86 TYR A C 1
ATOM 698 O O . TYR A 1 86 ? 13.960 -6.527 -16.583 1.00 90.44 86 TYR A O 1
ATOM 706 N N . GLY A 1 87 ? 12.803 -8.379 -17.076 1.00 93.44 87 GLY A N 1
ATOM 707 C CA . GLY A 1 87 ? 12.628 -8.817 -15.697 1.00 93.44 87 GLY A CA 1
ATOM 708 C C . GLY A 1 87 ? 13.938 -9.228 -15.042 1.00 93.44 87 GLY A C 1
ATOM 709 O O . GLY A 1 87 ? 14.810 -9.818 -15.674 1.00 93.44 87 GLY A O 1
ATOM 710 N N . VAL A 1 88 ? 14.034 -8.961 -13.745 1.00 93.56 88 VAL A N 1
ATOM 711 C CA . VAL A 1 88 ? 15.140 -9.405 -12.897 1.00 93.56 88 VAL A CA 1
ATOM 712 C C . VAL A 1 88 ? 14.638 -10.581 -12.055 1.00 93.56 88 VAL A C 1
ATOM 714 O O . VAL A 1 88 ? 13.519 -10.500 -11.529 1.00 93.56 88 VAL A O 1
ATOM 717 N N . PRO A 1 89 ? 15.393 -11.689 -11.945 1.00 95.38 89 PRO A N 1
ATOM 718 C CA . PRO A 1 89 ? 15.009 -12.793 -11.078 1.00 95.38 89 PRO A CA 1
ATOM 719 C C . PRO A 1 89 ? 15.020 -12.343 -9.616 1.00 95.38 89 PRO A C 1
ATOM 721 O O . PRO A 1 89 ? 15.964 -11.704 -9.151 1.00 95.38 89 PRO A O 1
ATOM 724 N N . ASP A 1 90 ? 13.966 -12.683 -8.880 1.00 93.12 90 ASP A N 1
ATOM 725 C CA . ASP A 1 90 ? 13.977 -12.584 -7.427 1.00 93.12 90 ASP A CA 1
ATOM 726 C C . ASP A 1 90 ? 14.790 -13.731 -6.801 1.00 93.12 90 ASP A C 1
ATOM 728 O O . ASP A 1 90 ? 15.315 -14.610 -7.486 1.00 93.12 90 ASP A O 1
ATOM 732 N N . LYS A 1 91 ? 14.884 -13.739 -5.469 1.00 95.00 91 LYS A N 1
ATOM 733 C CA . LYS A 1 91 ? 15.610 -14.766 -4.704 1.00 95.00 91 LYS A CA 1
ATOM 734 C C . LYS A 1 91 ? 15.172 -16.214 -4.984 1.00 95.00 91 LYS A C 1
ATOM 736 O O . LYS A 1 91 ? 15.919 -17.129 -4.667 1.00 95.00 91 LYS A O 1
ATOM 741 N N . ASN A 1 92 ? 13.977 -16.422 -5.542 1.00 95.81 92 ASN A N 1
ATOM 742 C CA . ASN A 1 92 ? 13.439 -17.736 -5.892 1.00 95.81 92 ASN A CA 1
ATOM 743 C C . ASN A 1 92 ? 13.538 -18.014 -7.407 1.00 95.81 92 ASN A C 1
ATOM 745 O O . ASN A 1 92 ? 12.924 -18.958 -7.897 1.00 95.81 92 ASN A O 1
ATOM 749 N N . GLY A 1 93 ? 14.249 -17.174 -8.166 1.00 94.94 93 GLY A N 1
ATOM 750 C CA . GLY A 1 93 ? 14.402 -17.292 -9.617 1.00 94.94 93 GLY A CA 1
ATOM 751 C C . GLY A 1 93 ? 13.200 -16.796 -10.424 1.00 94.94 93 GLY A C 1
ATOM 752 O O . GLY A 1 93 ? 13.202 -16.890 -11.651 1.00 94.94 93 GLY A O 1
ATOM 753 N N . ARG A 1 94 ? 12.164 -16.244 -9.781 1.00 96.06 94 ARG A N 1
ATOM 754 C CA . ARG A 1 94 ? 10.994 -15.731 -10.499 1.00 96.06 94 ARG A CA 1
ATOM 755 C C . ARG A 1 94 ? 11.313 -14.359 -11.083 1.00 96.06 94 ARG A C 1
ATOM 757 O O . ARG A 1 94 ? 11.654 -13.436 -10.349 1.00 96.06 94 ARG A O 1
ATOM 764 N N . LEU A 1 95 ? 11.130 -14.201 -12.391 1.00 96.25 95 LEU A N 1
ATOM 765 C CA . LEU A 1 95 ? 11.291 -12.908 -13.058 1.00 96.25 95 LEU A CA 1
ATOM 766 C C . LEU A 1 95 ? 10.210 -11.910 -12.620 1.00 96.25 95 LEU A C 1
ATOM 768 O O . LEU A 1 95 ? 9.015 -12.224 -12.608 1.00 96.25 95 LEU A O 1
ATOM 772 N N . GLY A 1 96 ? 10.628 -10.684 -12.312 1.00 94.56 96 GLY A N 1
ATOM 773 C CA . GLY A 1 96 ? 9.737 -9.570 -12.009 1.00 94.56 96 GLY A CA 1
ATOM 774 C C . GLY A 1 96 ? 10.295 -8.222 -12.457 1.00 94.56 96 GLY A C 1
ATOM 775 O O . GLY A 1 96 ? 11.493 -8.064 -12.673 1.00 94.56 96 GLY A O 1
ATOM 776 N N . LEU A 1 97 ? 9.404 -7.239 -12.590 1.00 92.88 97 LEU A N 1
ATOM 777 C CA . LEU A 1 97 ? 9.740 -5.849 -12.902 1.00 92.88 97 LEU A CA 1
ATOM 778 C C . LEU A 1 97 ? 9.363 -4.966 -11.715 1.00 92.88 97 LEU A C 1
ATOM 780 O O . LEU A 1 97 ? 8.245 -4.463 -11.636 1.00 92.88 97 LEU A O 1
ATOM 784 N N . TYR A 1 98 ? 10.296 -4.811 -10.778 1.00 92.62 98 TYR A N 1
ATOM 785 C CA . TYR A 1 98 ? 10.115 -4.000 -9.575 1.00 92.62 98 TYR A CA 1
ATOM 786 C C . TYR A 1 98 ? 11.108 -2.841 -9.593 1.00 92.62 98 TYR A C 1
ATOM 788 O O . TYR A 1 98 ? 12.217 -2.953 -9.078 1.00 92.62 98 TYR A O 1
ATOM 796 N N . PHE A 1 99 ? 10.704 -1.729 -10.202 1.00 92.81 99 PHE A N 1
ATOM 797 C CA . PHE A 1 99 ? 11.521 -0.525 -10.305 1.00 92.81 99 PHE A CA 1
ATOM 798 C C . PHE A 1 99 ? 10.744 0.687 -9.811 1.00 92.81 99 PHE A C 1
ATOM 800 O O . PHE A 1 99 ? 9.617 0.932 -10.237 1.00 92.81 99 PHE A O 1
ATOM 807 N N . THR A 1 100 ? 11.381 1.479 -8.955 1.00 93.75 100 THR A N 1
ATOM 808 C CA . THR A 1 100 ? 10.918 2.830 -8.640 1.00 93.75 100 THR A CA 1
ATOM 809 C C . THR A 1 100 ? 11.480 3.770 -9.699 1.00 93.75 100 THR A C 1
ATOM 811 O O . THR A 1 100 ? 12.690 3.784 -9.941 1.00 93.75 100 THR A O 1
ATOM 814 N N . MET A 1 101 ? 10.606 4.524 -10.360 1.00 94.19 101 MET A N 1
ATOM 815 C CA . MET A 1 101 ? 10.976 5.474 -11.409 1.00 94.19 101 MET A CA 1
ATOM 816 C C . MET A 1 101 ? 10.724 6.904 -10.934 1.00 94.19 101 MET A C 1
ATOM 818 O O . MET A 1 101 ? 9.797 7.166 -10.171 1.00 94.19 101 MET A O 1
ATOM 822 N N . SER A 1 102 ? 11.558 7.827 -11.400 1.00 94.75 102 SER A N 1
ATOM 823 C CA . SER A 1 102 ? 11.434 9.266 -11.165 1.00 94.75 102 SER A CA 1
ATOM 824 C C . SER A 1 102 ? 11.819 10.017 -12.443 1.00 94.75 102 SER A C 1
ATOM 826 O O . SER A 1 102 ? 12.133 9.380 -13.447 1.00 94.75 102 SER A O 1
ATOM 828 N N . GLN A 1 103 ? 11.836 11.352 -12.424 1.00 95.62 103 GLN A N 1
ATOM 829 C CA . GLN A 1 103 ? 12.384 12.135 -13.544 1.00 95.62 103 GLN A CA 1
ATOM 830 C C . GLN A 1 103 ? 13.896 11.925 -13.737 1.00 95.62 103 GLN A C 1
ATOM 832 O O . GLN A 1 103 ? 14.433 12.212 -14.802 1.00 95.62 103 GLN A O 1
ATOM 837 N N . LYS A 1 104 ? 14.590 11.402 -12.717 1.00 95.06 104 LYS A N 1
ATOM 838 C CA . LYS A 1 104 ? 15.992 10.987 -12.802 1.00 95.06 104 LYS A CA 1
ATOM 839 C C . LYS A 1 104 ? 16.083 9.484 -13.103 1.00 95.06 104 LYS A C 1
ATOM 841 O O . LYS A 1 104 ? 15.319 8.718 -12.499 1.00 95.06 104 LYS A O 1
ATOM 846 N N . PRO A 1 105 ? 17.022 9.055 -13.966 1.00 95.81 105 PRO A N 1
ATOM 847 C CA . PRO A 1 105 ? 17.295 7.641 -14.199 1.00 95.81 105 PRO A CA 1
ATOM 848 C C . PRO A 1 105 ? 17.638 6.903 -12.907 1.00 95.81 105 PRO A C 1
ATOM 850 O O . PRO A 1 105 ? 18.417 7.391 -12.087 1.00 95.81 105 PRO A O 1
ATOM 853 N N . ASN A 1 106 ? 17.057 5.719 -12.730 1.00 93.81 106 ASN A N 1
ATOM 854 C CA . ASN A 1 106 ? 17.482 4.784 -11.693 1.00 93.81 106 ASN A CA 1
ATOM 855 C C . ASN A 1 106 ? 18.706 3.964 -12.153 1.00 93.81 106 ASN A C 1
ATOM 857 O O . ASN A 1 106 ? 19.222 4.157 -13.252 1.00 93.81 106 ASN A O 1
ATOM 861 N N . SER A 1 107 ? 19.168 3.020 -11.328 1.00 91.31 107 SER A N 1
ATOM 862 C CA . SER A 1 107 ? 20.333 2.174 -11.637 1.00 91.31 107 SER A CA 1
ATOM 863 C C . SER A 1 107 ? 20.164 1.280 -12.872 1.00 91.31 107 SER A C 1
ATOM 865 O O . SER A 1 107 ? 21.158 0.825 -13.427 1.00 91.31 107 SER A O 1
ATOM 867 N N . ALA A 1 108 ? 18.930 1.048 -13.324 1.00 89.56 108 ALA A N 1
ATOM 868 C CA . ALA A 1 108 ? 18.624 0.341 -14.566 1.00 89.56 108 ALA A CA 1
ATOM 869 C C . ALA A 1 108 ? 18.449 1.294 -15.768 1.00 89.56 108 ALA A C 1
ATOM 871 O O . ALA A 1 108 ? 18.015 0.865 -16.835 1.00 89.56 108 ALA A O 1
ATOM 872 N N . GLY A 1 109 ? 18.734 2.590 -15.600 1.00 91.75 109 GLY A N 1
ATOM 873 C CA . GLY A 1 109 ? 18.559 3.615 -16.632 1.00 91.75 109 GLY A CA 1
ATOM 874 C C . GLY A 1 109 ? 17.101 4.015 -16.889 1.00 91.75 109 GLY A C 1
ATOM 875 O O . GLY A 1 109 ? 16.828 4.720 -17.857 1.00 91.75 109 GLY A O 1
ATOM 876 N N . LEU A 1 110 ? 16.151 3.586 -16.050 1.00 91.19 110 LEU A N 1
ATOM 877 C CA . LEU A 1 110 ? 14.722 3.856 -16.234 1.00 91.19 110 LEU A CA 1
ATOM 878 C C . LEU A 1 110 ? 14.324 5.189 -15.585 1.00 91.19 110 LEU A C 1
ATOM 880 O O . LEU A 1 110 ? 14.653 5.439 -14.424 1.00 91.19 110 LEU A O 1
ATOM 884 N N . PHE A 1 111 ? 13.560 6.012 -16.306 1.00 94.44 111 PHE A N 1
ATOM 885 C CA . PHE A 1 111 ? 13.010 7.287 -15.833 1.00 94.44 111 PHE A CA 1
ATOM 886 C C . PHE A 1 111 ? 11.634 7.565 -16.453 1.00 94.44 111 PHE A C 1
ATOM 888 O O . PHE A 1 111 ? 11.260 6.958 -17.457 1.00 94.44 111 PHE A O 1
ATOM 895 N N . ILE A 1 112 ? 10.873 8.472 -15.842 1.00 92.81 112 ILE A N 1
ATOM 896 C CA . ILE A 1 112 ? 9.619 8.999 -16.389 1.00 92.81 112 ILE A CA 1
ATOM 897 C C . ILE A 1 112 ? 9.831 10.418 -16.914 1.00 92.81 112 ILE A C 1
ATOM 899 O O . ILE A 1 112 ? 10.496 11.229 -16.275 1.00 92.81 112 ILE A O 1
ATOM 903 N N . TYR A 1 113 ? 9.232 10.721 -18.061 1.00 90.56 113 TYR A N 1
ATOM 904 C CA . TYR A 1 113 ? 9.131 12.078 -18.587 1.00 90.56 113 TYR A CA 1
ATOM 905 C C . TYR A 1 113 ? 7.730 12.616 -18.292 1.00 90.56 113 TYR A C 1
ATOM 907 O O . TYR A 1 113 ? 6.745 11.911 -18.517 1.00 90.56 113 TYR A O 1
ATOM 915 N N . ILE A 1 114 ? 7.649 13.830 -17.750 1.00 87.06 114 ILE A N 1
ATOM 916 C CA . ILE A 1 114 ? 6.385 14.501 -17.442 1.00 87.06 114 ILE A CA 1
ATOM 917 C C . ILE A 1 114 ? 6.238 15.644 -18.444 1.00 87.06 114 ILE A C 1
ATOM 919 O O . ILE A 1 114 ? 7.095 16.524 -18.489 1.00 87.06 114 ILE A O 1
ATOM 923 N N . THR A 1 115 ? 5.188 15.573 -19.258 1.00 77.62 115 THR A N 1
ATOM 924 C CA . THR A 1 115 ? 4.740 16.633 -20.175 1.00 77.62 115 THR A CA 1
ATOM 925 C C . THR A 1 115 ? 3.741 17.545 -19.497 1.00 77.62 115 THR A C 1
ATOM 927 O O . THR A 1 115 ? 2.866 16.977 -18.799 1.00 77.62 115 THR A O 1
#

Secondary structure (DSSP, 8-state):
--HHHHHHHHHHHHHT-SPPPSSSSTTHHHHHHHHHHTPPP---SS-SBTTB------TT--SPP-------S--SS-HHHHHHHHPEE-TTS-EE------SS--TTS------

Radius of gyration: 18.66 Å; chains: 1; bounding box: 40×34×48 Å